Protein AF-A0A7Y1TBF7-F1 (afdb_monomer)

Sequence (94 aa):
MRILKTLLFLVLLLVFAFFALAFITHNPGNAAVDLLFIPPIEARLATWLIGFFVVGVLLGLFASTLLLVSERTRRKRTEKRMQNTSKLLSGYHS

Nearest PDB structures (foldseek):
  2oar-assembly1_A  TM=3.401E-01  e=4.305E+00  Mycobacterium tuberculosis H37Ra

Solvent-accessible surface area (backbone atoms only — not comparable to full-atom values): 5300 Å² total; per-residue (Å²): 111,70,66,58,53,50,51,51,50,50,53,51,51,51,53,50,50,50,52,53,53,53,48,46,69,77,41,71,53,72,40,69,50,75,66,87,84,47,79,63,49,78,38,42,46,54,56,53,55,51,50,54,48,55,53,50,50,53,53,52,52,50,52,51,50,53,52,53,53,53,48,54,52,51,50,54,52,51,52,54,50,52,55,53,52,50,51,53,58,62,61,72,76,114

pLDDT: mean 87.24, std 8.04, range [49.22, 96.06]

Foldseek 3Di:
DVVVVVVVVVVVVVVVVVVLVVCCVVQVAWDFDDPVVDHTDTDGPSVVVVVVVVVVVVVVVVVVVVVVVVVVVVVVVVVVVVVVVVVVVVVVVD

Structure (mmCIF, N/CA/C/O backbone):
data_AF-A0A7Y1TBF7-F1
#
_entry.id   AF-A0A7Y1TBF7-F1
#
loop_
_atom_site.group_PDB
_atom_site.id
_atom_site.type_symbol
_atom_site.label_atom_id
_atom_site.label_alt_id
_atom_site.label_comp_id
_atom_site.label_asym_id
_atom_site.label_entity_id
_atom_site.label_seq_id
_atom_site.pdbx_PDB_ins_code
_atom_site.Cartn_x
_atom_site.Cartn_y
_atom_site.Cartn_z
_atom_site.occupancy
_atom_site.B_iso_or_equiv
_atom_site.auth_seq_id
_atom_site.auth_comp_id
_atom_site.auth_asym_id
_atom_site.auth_atom_id
_atom_site.pdbx_PDB_model_num
ATOM 1 N N . MET A 1 1 ? -9.892 24.708 6.439 1.00 69.75 1 MET A N 1
ATOM 2 C CA . MET A 1 1 ? -9.346 23.401 6.887 1.00 69.75 1 MET A CA 1
ATOM 3 C C . MET A 1 1 ? -9.638 22.256 5.910 1.00 69.75 1 MET A C 1
ATOM 5 O O . MET A 1 1 ? -8.686 21.678 5.412 1.00 69.75 1 MET A O 1
ATOM 9 N N . ARG A 1 2 ? -10.903 21.915 5.601 1.00 84.12 2 ARG A N 1
ATOM 10 C CA . ARG A 1 2 ? -11.236 20.771 4.718 1.00 84.12 2 ARG A CA 1
ATOM 11 C C . ARG A 1 2 ? -10.785 20.973 3.261 1.00 84.12 2 ARG A C 1
ATOM 13 O O . ARG A 1 2 ? -10.072 20.128 2.747 1.00 84.12 2 ARG A O 1
ATOM 20 N N . ILE A 1 3 ? -11.088 22.130 2.662 1.00 91.81 3 ILE A N 1
ATOM 21 C CA . ILE A 1 3 ? -10.694 22.471 1.277 1.00 91.81 3 ILE A CA 1
ATOM 22 C C . ILE A 1 3 ? -9.170 22.541 1.118 1.00 91.81 3 ILE A C 1
ATOM 24 O O . ILE A 1 3 ? -8.638 21.986 0.169 1.00 91.81 3 ILE A O 1
ATOM 28 N N . LEU A 1 4 ? -8.457 23.146 2.077 1.00 92.81 4 LEU A N 1
ATOM 29 C CA . LEU A 1 4 ? -6.990 23.213 2.048 1.00 92.81 4 LEU A CA 1
ATOM 30 C C . LEU A 1 4 ? -6.347 21.820 2.127 1.00 92.81 4 LEU A C 1
ATOM 32 O O . LEU A 1 4 ? -5.418 21.538 1.380 1.00 92.81 4 LEU A O 1
ATOM 36 N N . LYS A 1 5 ? -6.866 20.928 2.985 1.00 89.62 5 LYS A N 1
ATOM 37 C CA . LYS A 1 5 ? -6.412 19.529 3.049 1.00 89.62 5 LYS A CA 1
ATOM 38 C C . LYS A 1 5 ? -6.688 18.790 1.740 1.00 89.62 5 LYS A C 1
ATOM 40 O O . LYS A 1 5 ? -5.824 18.062 1.273 1.00 89.62 5 LYS A O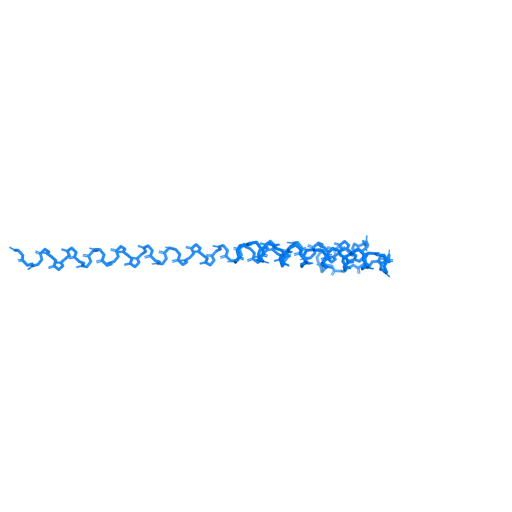 1
ATOM 45 N N . THR A 1 6 ? -7.860 18.998 1.139 1.00 92.00 6 THR A N 1
ATOM 46 C CA . THR A 1 6 ? -8.204 18.412 -0.163 1.00 92.00 6 THR A CA 1
ATOM 47 C C . THR A 1 6 ? -7.299 18.935 -1.278 1.00 92.00 6 THR A C 1
ATOM 49 O O . THR A 1 6 ? -6.819 18.140 -2.076 1.00 92.00 6 THR A O 1
ATOM 52 N N . LEU A 1 7 ? -7.014 20.240 -1.312 1.00 94.94 7 LEU A N 1
ATOM 53 C CA . LEU A 1 7 ? -6.126 20.846 -2.304 1.00 94.94 7 LEU A CA 1
ATOM 54 C C . LEU A 1 7 ? -4.689 20.340 -2.146 1.00 94.94 7 LEU A C 1
ATOM 56 O O . LEU A 1 7 ? -4.066 19.960 -3.128 1.00 94.94 7 LEU A O 1
ATOM 60 N N . LEU A 1 8 ? -4.186 20.265 -0.912 1.00 93.75 8 LEU A N 1
ATOM 61 C CA . LEU A 1 8 ? -2.861 19.717 -0.627 1.00 93.75 8 LEU A CA 1
ATOM 62 C C . LEU A 1 8 ? -2.769 18.244 -1.039 1.00 93.75 8 LEU A C 1
ATOM 64 O O . LEU A 1 8 ? -1.780 17.836 -1.639 1.00 93.75 8 LEU A O 1
ATOM 68 N N . PHE A 1 9 ? -3.816 17.461 -0.774 1.00 92.44 9 PHE A N 1
ATOM 69 C CA . PHE A 1 9 ? -3.888 16.073 -1.217 1.00 92.44 9 PHE A CA 1
ATOM 70 C C . PHE A 1 9 ? -3.900 15.962 -2.746 1.00 92.44 9 PHE A C 1
ATOM 72 O O . PHE A 1 9 ? -3.186 15.133 -3.297 1.00 92.44 9 PHE A O 1
ATOM 79 N N . LEU A 1 10 ? -4.653 16.824 -3.438 1.00 94.00 10 LEU A N 1
ATOM 80 C CA . LEU A 1 10 ? -4.680 16.872 -4.900 1.00 94.00 10 LEU A CA 1
ATOM 81 C C . LEU A 1 10 ? -3.302 17.215 -5.477 1.00 94.00 10 LEU A C 1
ATOM 83 O O . LEU A 1 10 ? -2.845 16.538 -6.392 1.00 94.00 10 LEU A O 1
ATOM 87 N N . VAL A 1 11 ? -2.624 18.225 -4.925 1.00 95.31 11 VAL A N 1
ATOM 88 C CA . VAL A 1 11 ? -1.262 18.602 -5.334 1.00 95.31 11 VAL A CA 1
ATOM 89 C C . VAL A 1 11 ? -0.303 17.434 -5.130 1.00 95.31 11 VAL A C 1
ATOM 91 O O . VAL A 1 11 ? 0.450 17.103 -6.040 1.00 95.31 11 VAL A O 1
ATOM 94 N N . LEU A 1 12 ? -0.362 16.763 -3.978 1.00 93.00 12 LEU A N 1
ATOM 95 C CA . LEU A 1 12 ? 0.465 15.588 -3.708 1.00 93.00 12 LEU A CA 1
ATOM 96 C C . LEU A 1 12 ? 0.210 14.469 -4.731 1.00 93.00 12 LEU A C 1
ATOM 98 O O . LEU A 1 12 ? 1.153 13.8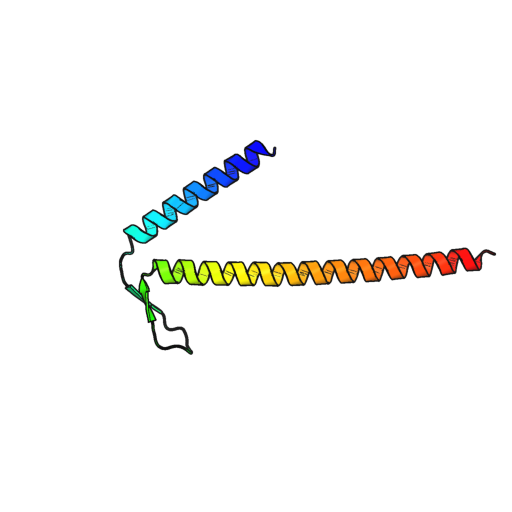49 -5.216 1.00 93.00 12 LEU A O 1
ATOM 102 N N . LEU A 1 13 ? -1.055 14.245 -5.089 1.00 92.38 13 LEU A N 1
ATOM 103 C CA . LEU A 1 13 ? -1.463 13.237 -6.066 1.00 92.38 13 LEU A CA 1
ATOM 104 C C . LEU A 1 13 ? -0.944 13.578 -7.471 1.00 92.38 13 LEU A C 1
ATOM 106 O O . LEU A 1 13 ? -0.422 12.703 -8.158 1.00 92.38 13 LEU A O 1
ATOM 110 N N . LEU A 1 14 ? -1.006 14.851 -7.872 1.00 93.69 14 LEU A N 1
ATOM 111 C CA . LEU A 1 14 ? -0.444 15.329 -9.139 1.00 93.69 14 LEU A CA 1
ATOM 112 C C . LEU A 1 14 ? 1.079 15.186 -9.185 1.00 93.69 14 LEU A C 1
ATOM 114 O O . LEU A 1 14 ? 1.615 14.707 -10.181 1.00 93.69 14 LEU A O 1
ATOM 118 N N . VAL A 1 15 ? 1.774 15.555 -8.106 1.00 93.69 15 VAL A N 1
ATOM 119 C CA . VAL A 1 15 ? 3.230 15.392 -7.991 1.00 93.69 15 VAL A CA 1
ATOM 120 C C . VAL A 1 15 ? 3.606 13.914 -8.099 1.00 93.69 15 VAL A C 1
ATOM 122 O O . VAL A 1 15 ? 4.495 13.558 -8.869 1.00 93.69 15 VAL A O 1
ATOM 125 N N . PHE A 1 16 ? 2.895 13.039 -7.389 1.00 88.50 16 PHE A N 1
ATOM 126 C CA . PHE A 1 16 ? 3.107 11.597 -7.472 1.00 88.50 16 PHE A CA 1
ATOM 127 C C . PHE A 1 16 ? 2.893 11.065 -8.897 1.00 88.50 16 PHE A C 1
ATOM 129 O O . PHE A 1 16 ? 3.739 10.336 -9.412 1.00 88.50 16 PHE A O 1
ATOM 136 N N . ALA A 1 17 ? 1.805 11.467 -9.561 1.00 87.56 17 ALA A N 1
ATOM 137 C CA . ALA A 1 17 ? 1.522 11.073 -10.939 1.00 87.56 17 ALA A CA 1
ATOM 138 C C . ALA A 1 17 ? 2.610 11.554 -11.913 1.00 87.56 17 ALA A C 1
ATOM 140 O O . ALA A 1 17 ? 3.040 10.790 -12.776 1.00 87.56 17 ALA A O 1
ATOM 141 N N . PHE A 1 18 ? 3.100 12.787 -11.746 1.00 92.00 18 PHE A N 1
ATOM 142 C CA . PHE A 1 18 ? 4.196 13.331 -12.546 1.00 92.00 18 PHE A CA 1
ATOM 143 C C . PHE A 1 18 ? 5.467 12.483 -12.417 1.00 92.00 18 PHE A C 1
ATOM 145 O O . PHE A 1 18 ? 6.029 12.064 -13.429 1.00 92.00 18 PHE A O 1
ATOM 152 N N . PHE A 1 19 ? 5.887 12.163 -11.189 1.00 88.81 19 PHE A N 1
ATOM 153 C CA . PHE A 1 19 ? 7.064 11.320 -10.966 1.00 88.81 19 PHE A CA 1
ATOM 154 C C . PHE A 1 19 ? 6.871 9.889 -11.474 1.00 88.81 19 PHE A C 1
ATOM 156 O O . PHE A 1 19 ? 7.802 9.326 -12.044 1.00 88.81 19 PHE A O 1
ATOM 163 N N . ALA A 1 20 ? 5.675 9.311 -11.330 1.00 83.94 20 ALA A N 1
ATOM 164 C CA . ALA A 1 20 ? 5.376 7.985 -11.865 1.00 83.94 20 ALA A CA 1
ATOM 165 C C . ALA A 1 20 ? 5.520 7.948 -13.395 1.00 83.94 20 ALA A C 1
ATOM 167 O O . ALA A 1 20 ? 6.171 7.055 -13.936 1.00 83.94 20 ALA A O 1
ATOM 168 N N . LEU A 1 21 ? 4.973 8.946 -14.094 1.00 87.56 21 LEU A N 1
ATOM 169 C CA . LEU A 1 21 ? 5.108 9.063 -15.546 1.00 87.56 21 LEU A CA 1
ATOM 170 C C . LEU A 1 21 ? 6.563 9.291 -15.966 1.00 87.56 21 LEU A C 1
ATOM 172 O O . LEU A 1 21 ? 7.046 8.597 -16.857 1.00 87.56 21 LEU A O 1
ATOM 176 N N . ALA A 1 22 ? 7.276 10.208 -15.305 1.00 88.12 22 ALA A N 1
ATOM 177 C CA . ALA A 1 22 ? 8.690 10.466 -15.577 1.00 88.12 22 ALA A CA 1
ATOM 178 C C . ALA A 1 22 ? 9.554 9.210 -15.372 1.00 88.12 22 ALA A C 1
ATOM 180 O O . ALA A 1 22 ? 10.447 8.930 -16.169 1.00 88.12 22 ALA A O 1
ATOM 181 N N . PHE A 1 23 ? 9.258 8.419 -14.338 1.00 84.00 23 PHE A N 1
ATOM 182 C CA . PHE A 1 23 ? 9.935 7.156 -14.076 1.00 84.00 23 PHE A CA 1
ATOM 183 C C . PHE A 1 23 ? 9.681 6.134 -15.188 1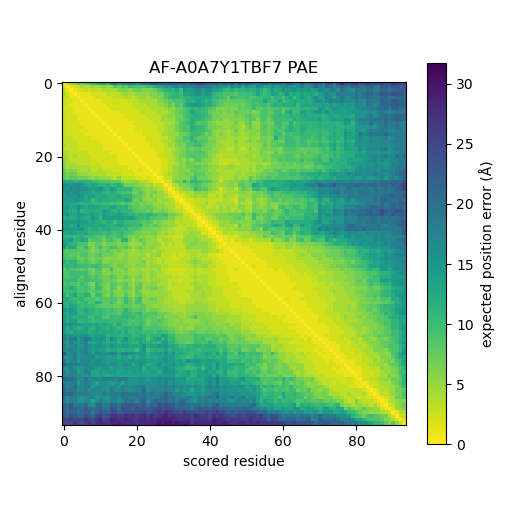.00 84.00 23 PHE A C 1
ATOM 185 O O . PHE A 1 23 ? 10.632 5.520 -15.665 1.00 84.00 23 PHE A O 1
ATOM 192 N N . ILE A 1 24 ? 8.428 5.982 -15.633 1.00 85.31 24 ILE A N 1
ATOM 193 C CA . ILE A 1 24 ? 8.061 5.073 -16.731 1.00 85.31 24 ILE A CA 1
ATOM 194 C C . ILE A 1 24 ? 8.778 5.461 -18.030 1.00 85.31 24 ILE A C 1
ATOM 196 O O . ILE A 1 24 ? 9.260 4.581 -18.740 1.00 85.31 24 ILE A O 1
ATOM 200 N N . THR A 1 25 ? 8.860 6.756 -18.348 1.00 86.44 25 THR A N 1
ATOM 201 C CA . THR A 1 25 ? 9.480 7.222 -19.599 1.00 86.44 25 THR A CA 1
ATOM 202 C C . THR A 1 25 ? 11.001 7.118 -19.587 1.00 86.44 25 THR A C 1
ATOM 204 O O . THR A 1 25 ? 11.582 6.771 -20.611 1.00 86.44 25 THR A O 1
ATOM 207 N N . HIS A 1 26 ? 11.651 7.375 -18.449 1.00 87.38 26 HIS A N 1
ATOM 208 C CA . HIS A 1 26 ? 13.114 7.314 -18.335 1.00 87.38 26 HIS A CA 1
ATOM 209 C C . HIS A 1 26 ? 13.647 5.904 -18.064 1.00 87.38 26 HIS A C 1
ATOM 211 O O . HIS A 1 26 ? 14.829 5.654 -18.281 1.00 87.38 26 HIS A O 1
ATOM 217 N N . ASN A 1 27 ? 12.794 4.973 -17.626 1.00 83.75 27 ASN A N 1
ATOM 218 C CA . ASN A 1 27 ? 13.177 3.590 -17.334 1.00 83.75 27 ASN A CA 1
ATOM 219 C C . ASN A 1 27 ? 12.359 2.592 -18.175 1.00 83.75 27 ASN A C 1
ATOM 221 O O . ASN A 1 27 ? 11.631 1.768 -17.614 1.00 83.75 27 ASN A O 1
ATOM 225 N N . PRO A 1 28 ? 12.465 2.625 -19.520 1.00 80.62 28 PRO A N 1
ATOM 226 C CA . PRO A 1 28 ? 11.741 1.696 -20.389 1.00 80.62 28 PRO A CA 1
ATOM 227 C C . PRO A 1 28 ? 12.294 0.263 -20.331 1.00 80.62 28 PRO A C 1
ATOM 229 O O . PRO A 1 28 ? 11.667 -0.652 -20.863 1.00 80.62 28 PRO A O 1
ATOM 232 N N . GLY A 1 29 ? 13.467 0.071 -19.717 1.00 81.88 29 GLY A N 1
ATOM 233 C CA . GLY A 1 29 ? 14.154 -1.210 -19.635 1.00 81.88 29 GLY A CA 1
ATOM 234 C C . GLY A 1 29 ? 13.373 -2.277 -18.868 1.00 81.88 29 GLY A C 1
ATOM 235 O O . GLY A 1 29 ? 12.667 -2.000 -17.888 1.00 81.88 29 GLY A O 1
ATOM 236 N N . ASN A 1 30 ? 13.539 -3.520 -19.315 1.00 83.69 30 ASN A N 1
ATOM 237 C CA . ASN A 1 30 ? 13.112 -4.686 -18.558 1.00 83.69 30 ASN A CA 1
ATOM 238 C C . ASN A 1 30 ? 14.126 -4.960 -17.444 1.00 83.69 30 ASN A C 1
ATOM 240 O O . ASN A 1 30 ? 15.333 -4.843 -17.645 1.00 83.69 30 ASN A O 1
ATOM 244 N N . ALA A 1 31 ? 13.619 -5.327 -16.274 1.00 81.56 31 ALA A N 1
ATOM 245 C CA . ALA A 1 31 ? 14.404 -5.805 -15.153 1.00 81.56 31 ALA A CA 1
ATOM 246 C C . ALA A 1 31 ? 13.898 -7.198 -14.772 1.00 81.56 31 ALA A C 1
ATOM 248 O O . ALA A 1 31 ? 12.705 -7.391 -14.516 1.00 81.56 31 ALA A O 1
ATOM 249 N N . ALA A 1 32 ? 14.815 -8.161 -14.739 1.00 83.44 32 ALA A N 1
ATOM 250 C CA . ALA A 1 32 ? 14.562 -9.462 -14.145 1.00 83.44 32 ALA A CA 1
ATOM 251 C C . ALA A 1 32 ? 14.714 -9.329 -12.626 1.00 83.44 32 ALA A C 1
ATOM 253 O O . ALA A 1 32 ? 15.778 -8.939 -12.143 1.00 83.44 32 ALA A O 1
ATOM 254 N N . VAL A 1 33 ? 13.655 -9.624 -11.875 1.00 81.06 33 VAL A N 1
ATOM 255 C CA . VAL A 1 33 ? 13.726 -9.702 -10.410 1.00 81.06 33 VAL A CA 1
ATOM 256 C C . VAL A 1 33 ? 13.628 -11.165 -10.012 1.00 81.06 33 VAL A C 1
ATOM 258 O O . VAL A 1 33 ? 12.672 -11.851 -10.375 1.00 81.06 33 VAL A O 1
ATOM 261 N N . ASP A 1 34 ? 14.628 -11.629 -9.269 1.00 84.38 34 ASP A N 1
ATOM 262 C CA . ASP A 1 34 ? 14.612 -12.935 -8.625 1.00 84.38 34 ASP A CA 1
ATOM 263 C C . ASP A 1 34 ? 13.782 -12.843 -7.335 1.00 84.38 34 ASP A C 1
ATOM 265 O O . ASP A 1 34 ? 14.113 -12.100 -6.408 1.00 84.38 34 ASP A O 1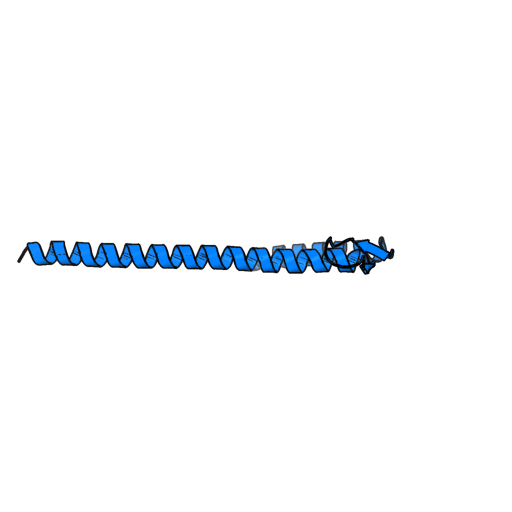
ATOM 269 N N . LEU A 1 35 ? 12.659 -13.560 -7.305 1.00 84.81 35 LEU A N 1
ATOM 270 C CA . LEU A 1 35 ? 11.719 -13.590 -6.183 1.00 84.81 35 LEU A CA 1
ATOM 271 C C . LEU A 1 35 ? 12.001 -14.746 -5.210 1.00 84.81 35 LEU A C 1
ATOM 273 O O . LEU A 1 35 ? 11.131 -15.089 -4.404 1.00 84.81 35 LEU A O 1
ATOM 277 N N . LEU A 1 36 ? 13.198 -15.342 -5.270 1.00 83.62 36 LEU A N 1
ATOM 278 C CA . LEU A 1 36 ? 13.707 -16.423 -4.418 1.00 83.62 36 LEU A CA 1
ATOM 279 C C . LEU A 1 36 ? 13.021 -17.786 -4.630 1.00 83.62 36 LEU A C 1
ATOM 281 O O . LEU A 1 36 ? 13.690 -18.808 -4.733 1.00 83.62 36 LEU A O 1
ATOM 285 N N . PHE A 1 37 ? 11.688 -17.810 -4.699 1.00 86.50 37 PHE A N 1
ATOM 286 C CA . PHE A 1 37 ? 10.867 -19.020 -4.854 1.00 86.50 37 PHE A CA 1
ATOM 287 C C . PHE A 1 37 ? 10.181 -19.125 -6.220 1.00 86.50 37 PHE A C 1
ATOM 289 O O . PHE A 1 37 ? 9.496 -20.108 -6.497 1.00 86.50 37 PHE A O 1
ATOM 296 N N . ILE A 1 38 ? 10.326 -18.101 -7.061 1.00 83.94 38 ILE A N 1
ATOM 297 C CA . ILE A 1 38 ? 9.716 -18.017 -8.388 1.00 83.94 38 ILE A CA 1
ATOM 298 C C . ILE A 1 38 ? 10.846 -17.739 -9.382 1.00 83.94 38 ILE A C 1
ATOM 300 O O . ILE A 1 38 ? 11.701 -16.905 -9.072 1.00 83.94 38 ILE A O 1
ATOM 304 N N . PRO A 1 39 ? 10.862 -18.402 -10.557 1.00 85.00 39 PRO A N 1
ATOM 305 C CA . PRO A 1 39 ? 11.832 -18.103 -11.603 1.00 85.00 39 PRO A CA 1
ATOM 306 C C . PRO A 1 39 ? 11.878 -16.600 -11.912 1.00 85.00 39 PRO A C 1
ATOM 308 O O . PRO A 1 39 ? 10.825 -15.959 -11.861 1.00 85.00 39 PRO A O 1
ATOM 311 N N . PRO A 1 40 ? 13.048 -16.032 -12.256 1.00 82.50 40 PRO A N 1
ATOM 312 C CA . PRO A 1 40 ? 13.161 -14.615 -12.573 1.00 82.50 40 PRO A CA 1
ATOM 313 C C . PRO A 1 40 ? 12.175 -14.216 -13.674 1.00 82.50 40 PRO A C 1
ATOM 315 O O . PRO A 1 40 ? 12.215 -14.750 -14.783 1.00 82.50 40 PRO A O 1
ATOM 318 N N . ILE A 1 41 ? 11.271 -13.289 -13.355 1.00 83.81 41 ILE A N 1
ATOM 319 C CA . ILE A 1 41 ? 10.288 -12.778 -14.314 1.00 83.81 41 ILE A CA 1
ATOM 320 C C . ILE A 1 41 ? 10.857 -11.503 -14.926 1.00 83.81 41 ILE A C 1
ATOM 322 O O . ILE A 1 41 ? 11.175 -10.543 -14.218 1.00 83.81 41 ILE A O 1
ATOM 326 N N . GLU A 1 42 ? 10.957 -11.470 -16.250 1.00 85.56 42 GLU A N 1
ATOM 327 C CA . GLU A 1 42 ? 11.279 -10.240 -16.959 1.00 85.56 42 GLU A CA 1
ATOM 328 C C . GLU A 1 42 ? 10.031 -9.372 -17.099 1.00 85.56 42 GLU A C 1
ATOM 330 O O . GLU A 1 42 ? 9.061 -9.728 -17.769 1.00 85.56 42 GLU A O 1
ATOM 335 N N . ALA A 1 43 ? 10.061 -8.208 -16.462 1.00 86.00 43 ALA A N 1
ATO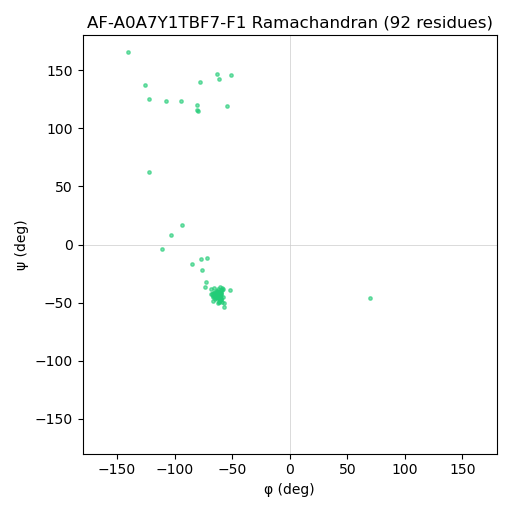M 336 C CA . ALA A 1 43 ? 9.023 -7.198 -16.593 1.00 86.00 43 ALA A CA 1
ATOM 337 C C . ALA A 1 43 ? 9.658 -5.809 -16.637 1.00 86.00 43 ALA A C 1
ATOM 339 O O . ALA A 1 43 ? 10.821 -5.625 -16.279 1.00 86.00 43 ALA A O 1
ATOM 340 N N . ARG A 1 44 ? 8.888 -4.799 -17.045 1.00 86.00 44 ARG A N 1
ATOM 341 C CA . ARG A 1 44 ? 9.350 -3.408 -16.964 1.00 86.00 44 ARG A CA 1
ATOM 342 C C . ARG A 1 44 ? 9.614 -3.042 -15.506 1.00 86.00 44 ARG A C 1
ATOM 344 O O . ARG A 1 44 ? 8.833 -3.405 -14.626 1.00 86.00 44 ARG A O 1
ATOM 351 N N . LEU A 1 45 ? 10.657 -2.251 -15.258 1.00 85.62 45 LEU A N 1
ATOM 352 C CA . LEU A 1 45 ? 11.009 -1.782 -13.912 1.00 85.62 45 LEU A CA 1
ATOM 353 C C . LEU A 1 45 ? 9.812 -1.128 -13.189 1.00 85.62 45 LEU A C 1
ATOM 355 O O . LEU A 1 45 ? 9.581 -1.355 -12.002 1.00 85.62 45 LEU A O 1
ATOM 359 N N . ALA A 1 46 ? 8.999 -0.367 -13.929 1.00 84.69 46 ALA A N 1
ATOM 360 C CA . ALA A 1 46 ? 7.777 0.246 -13.415 1.00 84.69 46 ALA A CA 1
ATOM 361 C C . ALA A 1 46 ? 6.746 -0.779 -12.910 1.00 84.69 46 ALA A C 1
ATOM 363 O O . ALA A 1 46 ? 6.086 -0.531 -11.902 1.00 84.69 46 ALA A O 1
ATOM 364 N N . THR A 1 47 ? 6.622 -1.935 -13.567 1.00 86.12 47 THR A N 1
ATOM 365 C CA . THR A 1 47 ? 5.703 -3.005 -13.156 1.00 86.12 47 THR A CA 1
ATOM 366 C C . THR A 1 47 ? 6.110 -3.581 -11.806 1.00 86.12 47 THR A C 1
ATOM 368 O O . THR A 1 47 ? 5.260 -3.734 -10.932 1.00 86.12 47 THR A O 1
ATOM 371 N N . TRP A 1 48 ? 7.407 -3.826 -11.603 1.00 89.75 48 TRP A N 1
ATOM 372 C CA . TRP A 1 48 ? 7.935 -4.270 -10.314 1.00 89.75 48 TRP A CA 1
ATOM 373 C C . TRP A 1 48 ? 7.688 -3.246 -9.214 1.00 89.75 48 TRP A C 1
ATOM 375 O O . TRP A 1 48 ? 7.148 -3.587 -8.163 1.00 89.75 48 TRP A O 1
ATOM 385 N N . LEU A 1 49 ? 8.021 -1.980 -9.476 1.00 87.31 49 LEU A N 1
ATOM 386 C CA . LEU A 1 49 ? 7.862 -0.906 -8.500 1.00 87.31 49 LEU A CA 1
ATOM 387 C C . LEU A 1 49 ? 6.399 -0.749 -8.058 1.00 87.31 49 LEU A C 1
ATOM 389 O O . LEU A 1 49 ? 6.117 -0.707 -6.861 1.00 87.31 49 LEU A O 1
ATOM 393 N N . ILE A 1 50 ? 5.465 -0.711 -9.013 1.00 88.31 50 ILE A N 1
ATOM 394 C CA . ILE A 1 50 ? 4.028 -0.607 -8.726 1.00 88.31 50 ILE A CA 1
ATOM 395 C C . ILE A 1 50 ? 3.534 -1.863 -8.004 1.00 88.31 50 ILE A C 1
ATOM 397 O O . ILE A 1 50 ? 2.805 -1.747 -7.021 1.00 88.31 50 ILE A O 1
ATOM 401 N N . GLY A 1 51 ? 3.945 -3.052 -8.452 1.00 90.25 51 GLY A N 1
ATOM 402 C CA . GLY A 1 51 ? 3.558 -4.321 -7.839 1.00 90.25 51 GLY A CA 1
ATOM 403 C C . GLY A 1 51 ? 3.942 -4.387 -6.361 1.00 90.25 51 GLY A C 1
ATOM 404 O O . GLY A 1 51 ? 3.073 -4.572 -5.507 1.00 90.25 51 GLY A O 1
ATOM 405 N N . PHE A 1 52 ? 5.216 -4.148 -6.039 1.00 90.31 52 PHE A N 1
ATOM 406 C CA . PHE A 1 52 ? 5.690 -4.128 -4.652 1.00 90.31 52 PHE A CA 1
ATOM 407 C C . PHE A 1 52 ? 5.036 -3.025 -3.823 1.00 90.31 52 PHE A C 1
ATOM 409 O O . PHE A 1 52 ? 4.700 -3.260 -2.663 1.00 90.31 52 PHE A O 1
ATOM 416 N N . PHE A 1 53 ? 4.808 -1.844 -4.405 1.00 90.38 53 PHE A N 1
ATOM 417 C CA . PHE A 1 53 ? 4.116 -0.760 -3.714 1.00 90.38 53 PHE A CA 1
ATOM 418 C C . PHE A 1 53 ? 2.688 -1.158 -3.329 1.00 90.38 53 PHE A C 1
ATOM 420 O O . PHE A 1 53 ? 2.304 -1.021 -2.168 1.00 90.38 53 PHE A O 1
ATOM 427 N N . VAL A 1 54 ? 1.911 -1.703 -4.270 1.00 92.12 54 VAL A N 1
ATOM 428 C CA . VAL A 1 54 ? 0.535 -2.151 -4.016 1.00 92.12 54 VAL A CA 1
ATOM 429 C C . VAL A 1 54 ? 0.514 -3.238 -2.944 1.00 92.12 54 VAL A C 1
ATOM 431 O O . VAL A 1 54 ? -0.248 -3.125 -1.985 1.00 92.12 54 VAL A O 1
ATOM 434 N N . VAL A 1 55 ? 1.380 -4.251 -3.051 1.00 94.19 55 VAL A N 1
ATOM 435 C CA . VAL A 1 55 ? 1.471 -5.317 -2.042 1.00 94.19 55 VAL A CA 1
ATOM 436 C C . VAL A 1 55 ? 1.843 -4.747 -0.670 1.00 94.19 55 VAL A C 1
ATOM 438 O O . VAL A 1 55 ? 1.189 -5.066 0.322 1.00 94.19 55 VAL A O 1
ATOM 441 N N . GLY A 1 56 ? 2.831 -3.853 -0.601 1.00 92.56 56 GLY A N 1
ATOM 442 C CA . GLY A 1 56 ? 3.247 -3.203 0.641 1.00 92.56 56 GLY A CA 1
ATOM 443 C C . GLY A 1 56 ? 2.130 -2.381 1.290 1.00 92.56 56 GLY A C 1
ATOM 444 O O . GLY A 1 56 ? 1.902 -2.498 2.494 1.00 92.56 56 GLY A O 1
ATOM 445 N N . VAL A 1 57 ? 1.382 -1.602 0.501 1.00 92.69 57 VAL A N 1
ATOM 446 C CA . VAL A 1 57 ? 0.227 -0.831 0.987 1.00 92.69 57 VAL A CA 1
ATOM 447 C C . VAL A 1 57 ? -0.860 -1.759 1.522 1.00 92.69 57 VAL A C 1
ATOM 449 O O . VAL A 1 57 ? -1.371 -1.524 2.616 1.00 92.69 57 VAL A O 1
ATOM 452 N N . LEU A 1 58 ? -1.194 -2.830 0.798 1.00 96.06 58 LEU A N 1
ATOM 453 C CA . LEU A 1 58 ? -2.195 -3.800 1.244 1.00 96.06 58 LEU A CA 1
ATOM 454 C C . LEU A 1 58 ? -1.788 -4.467 2.563 1.00 96.06 58 LEU A C 1
ATOM 456 O O . LEU A 1 58 ? -2.600 -4.531 3.487 1.00 96.06 58 LEU A O 1
ATOM 460 N N . LEU A 1 59 ? -0.529 -4.895 2.691 1.00 95.81 59 LEU A N 1
ATOM 461 C CA . LEU A 1 59 ? -0.002 -5.471 3.930 1.00 95.81 59 LEU A CA 1
ATOM 462 C C . LEU A 1 59 ? -0.018 -4.460 5.086 1.00 95.81 59 LEU A C 1
ATOM 464 O O . LEU A 1 59 ? -0.432 -4.798 6.195 1.00 95.81 59 LEU A O 1
ATOM 468 N N . GLY A 1 60 ? 0.367 -3.208 4.832 1.00 94.19 60 GLY A N 1
ATOM 469 C CA . GLY A 1 60 ? 0.335 -2.134 5.827 1.00 94.19 60 GLY A CA 1
ATOM 470 C C . GLY A 1 60 ? -1.081 -1.803 6.306 1.00 94.19 60 GLY A C 1
ATOM 471 O O . GLY A 1 60 ? -1.315 -1.655 7.510 1.00 94.19 60 GLY A O 1
ATOM 472 N N . LEU A 1 61 ? -2.051 -1.742 5.389 1.00 94.88 61 LEU A N 1
ATOM 473 C CA . LEU A 1 61 ? -3.468 -1.559 5.715 1.00 94.88 61 LEU A CA 1
ATOM 474 C C . LEU A 1 61 ? -4.022 -2.746 6.505 1.00 94.88 61 LEU A C 1
ATOM 476 O O . LEU A 1 61 ? -4.756 -2.551 7.478 1.00 94.88 61 LEU A O 1
ATOM 480 N N . PHE A 1 62 ? -3.646 -3.968 6.128 1.00 95.56 62 PHE A N 1
ATOM 481 C CA . PHE A 1 62 ? -4.048 -5.176 6.836 1.00 95.56 62 PHE A CA 1
ATOM 482 C C . PHE A 1 62 ? -3.516 -5.179 8.275 1.00 95.56 62 PHE A C 1
ATOM 484 O O . PHE A 1 62 ? -4.298 -5.293 9.221 1.00 95.56 62 PHE A O 1
ATOM 491 N N . ALA A 1 63 ? -2.217 -4.934 8.462 1.00 94.38 63 ALA A N 1
ATOM 492 C CA . ALA A 1 63 ? -1.597 -4.822 9.781 1.00 94.38 63 ALA A CA 1
ATOM 493 C C . ALA A 1 63 ? -2.241 -3.712 10.632 1.00 94.38 63 ALA A C 1
ATOM 495 O O . ALA A 1 63 ? -2.595 -3.935 11.792 1.00 94.38 63 ALA A O 1
ATOM 496 N N . SER A 1 64 ? -2.475 -2.535 10.044 1.00 94.12 64 SER A N 1
ATOM 497 C CA . SER A 1 64 ? -3.135 -1.410 10.723 1.00 94.12 64 SER A CA 1
ATOM 498 C C . SER A 1 64 ? -4.549 -1.771 11.181 1.00 94.12 64 SER A C 1
ATOM 500 O O . SER A 1 64 ? -4.957 -1.434 12.293 1.00 94.12 64 SER A O 1
ATOM 502 N N . THR A 1 65 ? -5.291 -2.501 10.347 1.00 93.81 65 THR A N 1
ATOM 503 C CA . THR A 1 65 ? -6.641 -2.974 10.673 1.00 93.81 65 THR A CA 1
ATOM 504 C C . THR A 1 65 ? -6.617 -3.943 11.852 1.00 93.81 65 THR A C 1
ATOM 506 O O . THR A 1 65 ? -7.409 -3.787 12.784 1.00 93.81 65 THR A O 1
ATOM 509 N N . LEU A 1 66 ? -5.684 -4.900 11.861 1.00 94.88 66 LEU A N 1
ATOM 510 C CA . LEU A 1 66 ? -5.517 -5.843 12.971 1.00 94.88 66 LEU A CA 1
ATOM 511 C C . LEU A 1 66 ? -5.208 -5.124 14.288 1.00 94.88 66 LEU A C 1
ATOM 513 O O . LEU A 1 66 ? -5.825 -5.422 15.315 1.00 94.88 66 LEU A O 1
ATOM 517 N N . LEU A 1 67 ? -4.317 -4.130 14.256 1.00 93.69 67 LEU A N 1
ATOM 518 C CA . LEU A 1 67 ? -4.010 -3.305 15.425 1.00 93.69 67 LEU A CA 1
ATOM 519 C C . LEU A 1 67 ? -5.259 -2.573 15.926 1.00 93.69 67 LEU A C 1
ATOM 521 O O . LEU A 1 67 ? -5.579 -2.646 17.115 1.00 93.69 67 LEU A O 1
ATOM 525 N N . LEU A 1 68 ? -6.022 -1.953 15.023 1.00 95.44 68 LEU A N 1
ATOM 526 C CA . LEU A 1 68 ? -7.236 -1.214 15.369 1.00 95.44 68 LEU A CA 1
ATOM 527 C C . LEU A 1 68 ? -8.319 -2.119 15.981 1.00 95.44 68 LEU A C 1
ATO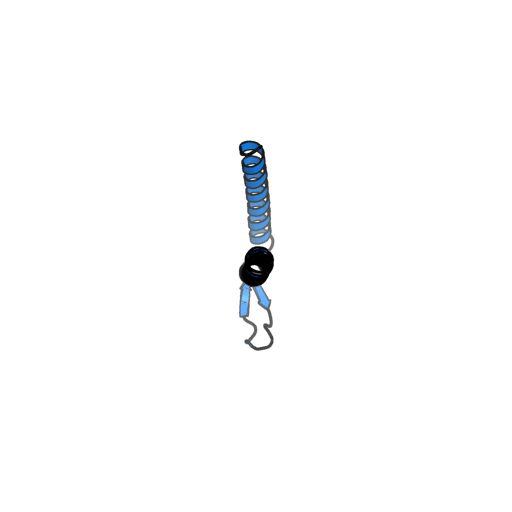M 529 O O . LEU A 1 68 ? -8.987 -1.738 16.946 1.00 95.44 68 LEU A O 1
ATOM 533 N N . VAL A 1 69 ? -8.493 -3.332 15.447 1.00 94.44 69 VAL A N 1
ATOM 534 C CA . VAL A 1 69 ? -9.431 -4.334 15.979 1.00 94.44 69 VAL A CA 1
ATOM 535 C C . VAL A 1 69 ? -8.986 -4.822 17.357 1.00 94.44 69 VAL A C 1
ATOM 537 O O . VAL A 1 69 ? -9.817 -4.937 18.268 1.00 94.44 69 VAL A O 1
ATOM 540 N N . SER A 1 70 ? -7.687 -5.065 17.546 1.00 92.38 70 SER A N 1
ATOM 541 C CA . SER A 1 70 ? -7.144 -5.482 18.842 1.00 92.38 70 SER A CA 1
ATOM 542 C C . SER A 1 70 ? -7.395 -4.419 19.919 1.00 92.38 70 SER A C 1
ATOM 544 O O . SER A 1 70 ? -7.873 -4.738 21.011 1.00 92.38 70 SER A O 1
ATOM 546 N N . GLU A 1 71 ? -7.204 -3.146 19.572 1.00 93.50 71 GLU A N 1
ATOM 547 C CA . GLU A 1 71 ? -7.413 -2.004 20.456 1.00 93.50 71 GLU A CA 1
ATOM 548 C C . GLU A 1 71 ? -8.894 -1.831 20.817 1.00 93.50 71 GLU A C 1
ATOM 550 O O . GLU A 1 71 ? -9.252 -1.717 21.991 1.00 93.50 71 GLU A O 1
ATOM 555 N N . ARG A 1 72 ? -9.799 -1.923 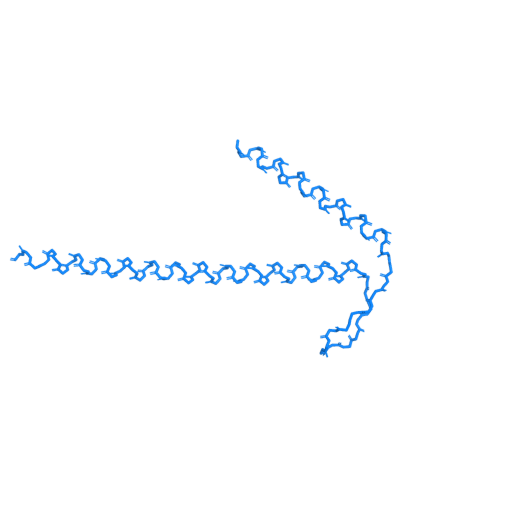19.833 1.00 93.12 72 ARG A N 1
ATOM 556 C CA . ARG A 1 72 ? -11.253 -1.910 20.084 1.00 93.12 72 ARG A CA 1
ATOM 557 C C . ARG A 1 72 ? -11.687 -3.041 21.015 1.00 93.12 72 ARG A C 1
ATOM 559 O O . ARG A 1 72 ? -12.547 -2.841 21.872 1.00 93.12 72 ARG A O 1
ATOM 566 N N . THR A 1 73 ? -11.092 -4.222 20.869 1.00 92.69 73 THR A N 1
ATOM 567 C CA . THR A 1 73 ? -11.406 -5.383 21.712 1.00 92.69 73 THR A CA 1
ATOM 568 C C . THR A 1 73 ? -10.931 -5.170 23.147 1.00 92.69 73 THR A C 1
ATOM 570 O O . THR A 1 73 ? -11.676 -5.456 24.087 1.00 92.69 73 THR A O 1
ATOM 573 N N . ARG A 1 74 ? -9.725 -4.618 23.332 1.00 90.38 74 ARG A N 1
ATOM 574 C CA . ARG A 1 74 ? -9.194 -4.244 24.652 1.00 90.38 74 ARG A CA 1
ATOM 575 C C . ARG A 1 74 ? -10.081 -3.204 25.330 1.00 90.38 74 ARG A C 1
ATOM 577 O O . ARG A 1 74 ? -10.489 -3.424 26.466 1.00 90.38 74 ARG A O 1
ATOM 584 N N . ARG A 1 75 ? -10.478 -2.152 24.609 1.00 90.38 75 ARG A N 1
ATOM 585 C CA . ARG A 1 75 ? -11.398 -1.117 25.112 1.00 90.38 75 ARG A CA 1
ATOM 586 C C . ARG A 1 75 ? -12.728 -1.695 25.577 1.00 90.38 75 ARG A C 1
ATOM 588 O O . ARG A 1 75 ? -13.108 -1.477 26.722 1.00 90.38 75 ARG A O 1
ATOM 595 N N . LYS A 1 76 ? -13.383 -2.517 24.748 1.00 91.81 76 LYS A N 1
ATOM 596 C CA . LYS A 1 76 ? -14.641 -3.185 25.127 1.00 91.81 76 LYS A CA 1
ATOM 597 C C . LYS A 1 76 ? -14.486 -4.073 26.364 1.00 91.81 76 LYS A C 1
ATOM 599 O O . LYS A 1 76 ? -15.400 -4.147 27.182 1.00 91.81 76 LYS A O 1
ATOM 604 N N . ARG A 1 77 ? -13.352 -4.769 26.513 1.00 89.44 77 ARG A N 1
ATOM 605 C CA . ARG A 1 77 ? -13.073 -5.587 27.706 1.00 89.44 77 ARG A CA 1
ATOM 606 C C . ARG A 1 77 ? -12.906 -4.723 28.956 1.00 89.44 77 ARG A C 1
ATOM 608 O O . ARG A 1 77 ? -13.474 -5.070 29.987 1.00 89.44 77 ARG A O 1
ATOM 615 N N . THR A 1 78 ? -12.168 -3.619 28.868 1.00 90.56 78 THR A N 1
ATOM 616 C CA . THR A 1 78 ? -11.995 -2.676 29.984 1.00 90.56 78 THR A CA 1
ATOM 617 C C . THR A 1 78 ? -13.323 -2.046 30.387 1.00 90.56 78 THR A C 1
ATOM 619 O O . THR A 1 78 ? -13.652 -2.032 31.568 1.00 90.56 78 THR A O 1
ATOM 622 N N . GLU A 1 79 ? -14.135 -1.627 29.420 1.00 91.19 79 GLU A N 1
ATOM 623 C CA . GLU A 1 79 ? -15.446 -1.034 29.684 1.00 91.19 79 GLU A CA 1
ATOM 624 C C . GLU A 1 79 ? -16.401 -2.015 30.380 1.00 91.19 79 GLU A C 1
ATOM 626 O O . GLU A 1 79 ? -17.008 -1.672 31.394 1.00 91.19 79 GLU A O 1
ATOM 631 N N . LYS A 1 80 ? -16.448 -3.281 29.935 1.00 89.69 80 LYS A N 1
ATOM 632 C CA . LYS A 1 80 ? -17.202 -4.336 30.638 1.00 89.69 80 LYS A CA 1
ATOM 633 C C . LYS A 1 80 ? -16.714 -4.558 32.074 1.00 89.69 80 LYS A C 1
ATOM 635 O O . LYS A 1 80 ? -17.532 -4.776 32.963 1.00 89.69 80 LYS A O 1
ATOM 640 N N . ARG A 1 81 ? -15.397 -4.508 32.319 1.00 86.94 81 ARG A N 1
ATOM 641 C CA . ARG A 1 81 ? -14.836 -4.636 33.677 1.00 86.94 81 ARG A CA 1
ATOM 642 C C . ARG A 1 81 ? -15.273 -3.478 34.568 1.00 86.94 81 ARG A C 1
ATOM 644 O O . ARG A 1 81 ? -15.727 -3.731 35.675 1.00 86.94 81 ARG A O 1
ATOM 651 N N . MET A 1 82 ? -15.205 -2.244 34.070 1.00 86.06 82 MET A N 1
ATOM 652 C CA . MET A 1 82 ? -15.644 -1.063 34.818 1.00 86.06 82 MET A CA 1
ATOM 653 C C . MET A 1 82 ? -17.130 -1.146 35.180 1.00 86.06 82 MET A C 1
ATOM 655 O O . MET A 1 82 ? -17.474 -0.958 36.341 1.00 86.06 82 MET A O 1
ATOM 659 N N . GLN A 1 83 ? -17.994 -1.519 34.230 1.00 87.38 83 GLN A N 1
ATOM 660 C CA . GLN A 1 83 ? -19.430 -1.687 34.489 1.00 87.38 83 GLN A CA 1
ATOM 661 C C . GLN A 1 83 ? -19.718 -2.745 35.564 1.00 87.38 83 GLN A C 1
ATOM 663 O O . GLN A 1 83 ? -20.574 -2.533 36.422 1.00 87.38 83 GLN A O 1
ATOM 668 N N . ASN A 1 84 ? -19.003 -3.874 35.545 1.00 84.12 84 ASN A N 1
ATOM 669 C CA . ASN A 1 84 ? -19.163 -4.916 36.559 1.00 84.12 84 ASN A CA 1
ATOM 670 C C . ASN A 1 84 ? -18.687 -4.447 37.941 1.00 84.12 84 ASN A C 1
ATOM 672 O O . ASN A 1 84 ? -19.383 -4.674 38.926 1.00 84.12 84 ASN A O 1
ATOM 676 N N . THR A 1 85 ? -17.550 -3.751 38.020 1.00 85.38 85 THR A N 1
ATOM 677 C CA . THR A 1 85 ? -17.050 -3.191 39.283 1.00 85.38 85 THR A CA 1
ATOM 678 C C . THR A 1 85 ? -18.002 -2.136 39.851 1.00 85.38 85 THR A C 1
ATOM 680 O O . THR A 1 85 ? -18.296 -2.164 41.042 1.00 85.38 85 THR A O 1
ATOM 683 N N . SER A 1 86 ? -18.549 -1.246 39.015 1.00 81.12 86 SER A N 1
ATOM 684 C CA . SER A 1 86 ? -19.536 -0.249 39.451 1.00 81.12 86 SER A CA 1
ATOM 685 C C . SER A 1 86 ? -20.814 -0.891 39.994 1.00 81.12 86 SER A C 1
ATOM 687 O O . SER A 1 86 ? -21.311 -0.446 41.023 1.00 81.12 86 SER A O 1
ATOM 689 N N . LYS A 1 87 ? -21.316 -1.963 39.359 1.00 81.12 87 LYS A N 1
ATOM 690 C CA . LYS A 1 87 ? -22.488 -2.713 39.848 1.00 81.12 87 LYS A CA 1
ATOM 691 C C . LYS A 1 87 ? -22.245 -3.369 41.208 1.00 81.12 87 LYS A C 1
ATOM 693 O O . LYS A 1 87 ? -23.139 -3.365 42.047 1.00 81.12 87 LYS A O 1
ATOM 698 N N . LEU A 1 88 ? -21.049 -3.921 41.427 1.00 81.12 88 LEU A N 1
ATOM 699 C CA . LEU A 1 88 ? -20.675 -4.504 42.718 1.00 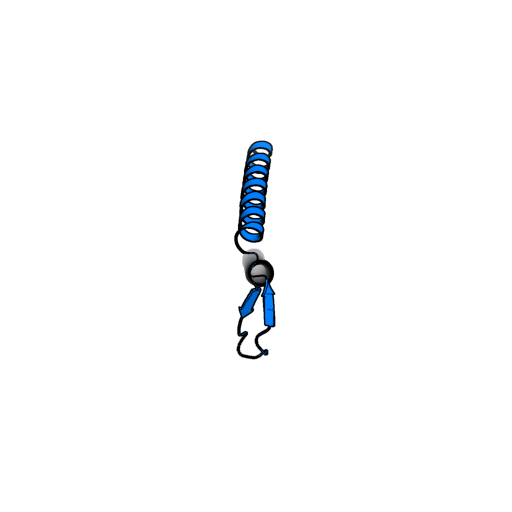81.12 88 LEU A CA 1
ATOM 700 C C . LEU A 1 88 ? -20.621 -3.438 43.818 1.00 81.12 88 LEU A C 1
ATOM 702 O O . LEU A 1 88 ? -21.152 -3.659 44.899 1.00 81.12 88 LEU A O 1
ATOM 706 N N . LEU A 1 89 ? -20.047 -2.267 43.529 1.00 79.44 89 LEU A N 1
ATOM 707 C CA . LEU A 1 89 ? -19.965 -1.163 44.490 1.00 79.44 89 LEU A CA 1
ATOM 708 C C . LEU A 1 89 ? -21.338 -0.549 44.810 1.00 79.44 89 LEU A C 1
ATOM 710 O O . LEU A 1 89 ? -21.593 -0.225 45.964 1.00 79.44 89 LEU A O 1
ATOM 714 N N . SER A 1 90 ? -22.236 -0.419 43.826 1.00 77.69 90 SER A N 1
ATOM 715 C CA . SER A 1 90 ? -23.593 0.094 44.068 1.00 77.69 90 SER A CA 1
ATOM 716 C C . SER A 1 90 ? -24.491 -0.912 44.793 1.00 77.69 90 SER A C 1
ATOM 718 O O . SER A 1 90 ? -25.356 -0.507 45.558 1.00 77.69 90 SER A O 1
ATOM 720 N N . GLY A 1 91 ? -24.300 -2.215 44.553 1.00 70.25 91 GLY A N 1
ATOM 721 C CA . GLY A 1 91 ? -25.035 -3.278 45.245 1.00 70.25 91 GLY A CA 1
ATOM 722 C C . GLY A 1 91 ? -24.558 -3.531 46.678 1.00 70.25 91 GLY A C 1
ATOM 723 O O . GLY A 1 91 ? -25.322 -4.052 47.475 1.00 70.25 91 GLY A O 1
ATOM 724 N N . TYR A 1 92 ? -23.325 -3.143 47.018 1.00 58.25 92 TYR A N 1
ATOM 725 C CA . TYR A 1 92 ? -22.760 -3.273 48.369 1.00 58.25 92 TYR A CA 1
ATOM 726 C C . TYR A 1 92 ? -23.278 -2.209 49.357 1.00 58.25 92 TYR A C 1
ATOM 728 O O . TYR A 1 92 ? -23.049 -2.318 50.556 1.00 58.25 92 TYR A O 1
ATOM 736 N N . HIS A 1 93 ? -23.949 -1.165 48.861 1.00 54.84 93 HIS A N 1
ATOM 737 C CA . HIS A 1 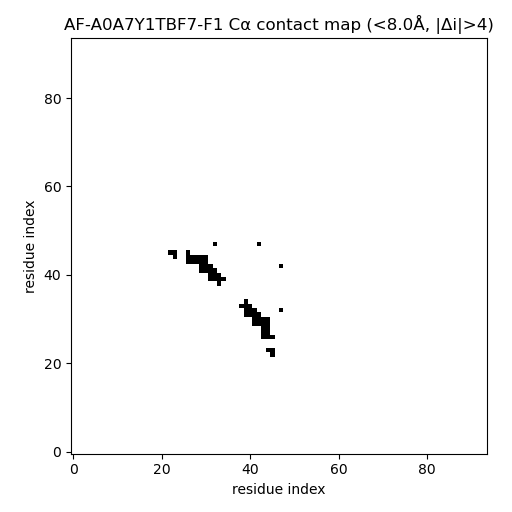93 ? -24.421 -0.035 49.667 1.00 54.84 93 HIS A CA 1
ATOM 738 C C . HIS A 1 93 ? -25.934 -0.064 49.972 1.00 54.84 93 HIS A C 1
ATOM 740 O O . HIS A 1 93 ? -26.453 0.921 50.503 1.00 54.84 93 HIS A O 1
ATOM 746 N N . SER A 1 94 ? -26.622 -1.164 49.638 1.00 49.22 94 SER A N 1
ATOM 747 C CA . SER A 1 94 ? -28.033 -1.442 49.954 1.00 49.22 94 SER A CA 1
ATOM 748 C C . SER A 1 94 ? -28.157 -2.632 50.893 1.00 49.22 94 SER A C 1
ATOM 750 O O . SER A 1 94 ? -29.229 -2.705 51.531 1.00 49.22 94 SER A O 1
#

Radius of gyration: 25.13 Å; Cα contacts (8 Å, |Δi|>4): 31; chains: 1; bounding box: 43×42×70 Å

Mean predicted aligned error: 9.34 Å

Secondary structure (DSSP, 8-state):
-HHHHHHHHHHHHHHHHHHHHHHHHH---EEEE--SSSPPEEEEHHHHHHHHHHHHHHHHHHHHHHHHHHHHHHHHHHHHHHHHHHHHHHHTT-